Protein AF-A0A821IIU1-F1 (afdb_monomer_lite)

pLDDT: mean 93.03, std 4.67, range [69.81, 96.88]

Foldseek 3Di:
DDDPPVVVVVVVVVVVVVLVVVVVVVVVVCVPVVVVDDDPPPDDDPVVVSVVSD

Radius of gyration: 16.06 Å; chains: 1; bounding box: 32×17×48 Å

Sequence (54 aa):
MDMNWISFFGWILLPQVGGVLGGVVAAKQIKTWYDKLLKPAWHPPNAIFGPVWT

InterPro domains:
  IPR004307 TspO/MBR-related protein [PF03073] (12-54)
  IPR004307 TspO/MBR-related protein [PTHR10057] (4-54)
  IPR038330 TspO/MBR-related superfamily [G3DSA:1.20.1260.100] (1-54)

Structure (mmCIF, N/CA/C/O backbone):
data_AF-A0A821IIU1-F1
#
_entry.id   AF-A0A821IIU1-F1
#
loop_
_atom_site.group_PDB
_atom_site.id
_atom_site.type_symbol
_atom_site.label_atom_id
_atom_site.label_alt_id
_atom_site.label_comp_id
_atom_site.label_asym_id
_atom_site.label_entity_id
_atom_site.label_seq_id
_atom_site.pdbx_PDB_ins_code
_atom_site.Cartn_x
_atom_site.Cartn_y
_atom_site.Cartn_z
_atom_site.occupancy
_atom_site.B_iso_or_equiv
_atom_site.auth_seq_id
_atom_site.auth_comp_id
_atom_site.auth_asym_id
_atom_site.auth_atom_id
_atom_site.pdbx_PDB_model_num
ATOM 1 N N . MET A 1 1 ? 8.782 -1.460 -35.862 1.00 69.81 1 MET A N 1
ATOM 2 C CA . MET A 1 1 ? 8.279 -0.899 -34.592 1.00 69.81 1 MET A CA 1
ATOM 3 C C . MET A 1 1 ? 9.309 -1.274 -33.549 1.00 69.81 1 MET A C 1
ATOM 5 O O . MET A 1 1 ? 9.312 -2.421 -33.122 1.00 69.81 1 MET A O 1
ATOM 9 N N . ASP A 1 2 ? 10.225 -0.366 -33.224 1.00 82.62 2 ASP A N 1
ATOM 10 C CA . ASP A 1 2 ? 11.256 -0.644 -32.222 1.00 82.62 2 ASP A CA 1
ATOM 11 C C . ASP A 1 2 ? 10.691 -0.345 -30.833 1.00 82.62 2 ASP A C 1
ATOM 13 O O . ASP A 1 2 ? 10.072 0.697 -30.607 1.00 82.62 2 ASP A O 1
ATOM 17 N N . MET A 1 3 ? 10.849 -1.291 -29.909 1.00 84.06 3 MET A N 1
ATOM 18 C CA . MET A 1 3 ? 10.344 -1.160 -28.545 1.00 84.06 3 MET A CA 1
ATOM 19 C C . MET A 1 3 ? 11.168 -0.114 -27.789 1.00 84.06 3 MET A C 1
ATOM 21 O O . MET A 1 3 ? 12.373 -0.283 -27.593 1.00 84.06 3 MET A O 1
ATOM 25 N N . ASN A 1 4 ? 10.516 0.944 -27.303 1.00 93.94 4 ASN A N 1
ATOM 26 C CA . ASN A 1 4 ? 11.150 1.882 -26.382 1.00 93.94 4 ASN A CA 1
ATOM 27 C C . ASN A 1 4 ? 11.140 1.300 -24.961 1.00 93.94 4 ASN A C 1
ATOM 29 O O . ASN A 1 4 ? 10.199 1.493 -24.188 1.00 93.94 4 ASN A O 1
ATOM 33 N N . TRP A 1 5 ? 12.210 0.581 -24.627 1.00 93.94 5 TRP A N 1
ATOM 34 C CA . TRP A 1 5 ? 12.385 -0.081 -23.335 1.00 93.94 5 TRP A CA 1
ATOM 35 C C . TRP A 1 5 ? 12.344 0.877 -22.139 1.00 93.94 5 TRP A C 1
ATOM 37 O O . TRP A 1 5 ? 11.827 0.510 -21.087 1.00 93.94 5 TRP A O 1
ATOM 47 N N . ILE A 1 6 ? 12.829 2.113 -22.297 1.00 95.00 6 ILE A N 1
ATOM 48 C CA . ILE A 1 6 ? 12.815 3.117 -21.223 1.00 95.00 6 ILE A CA 1
ATOM 49 C C . ILE A 1 6 ? 11.373 3.492 -20.883 1.00 95.00 6 ILE A C 1
ATOM 51 O O . ILE A 1 6 ? 10.984 3.458 -19.716 1.00 95.00 6 ILE A O 1
ATOM 55 N N . SER A 1 7 ? 10.561 3.806 -21.895 1.00 93.06 7 SER A N 1
ATOM 56 C CA . SER A 1 7 ? 9.144 4.107 -21.688 1.00 93.06 7 SER A CA 1
ATOM 57 C C . SER A 1 7 ? 8.394 2.904 -21.118 1.00 93.06 7 SER A C 1
ATOM 59 O O . SER A 1 7 ? 7.622 3.072 -20.178 1.00 93.06 7 SER A O 1
ATOM 61 N N . PHE A 1 8 ? 8.650 1.697 -21.631 1.00 95.50 8 PHE A N 1
ATOM 62 C CA . PHE A 1 8 ? 8.012 0.467 -21.155 1.00 95.50 8 PHE A CA 1
ATOM 63 C C . PHE A 1 8 ? 8.211 0.255 -19.647 1.00 95.50 8 PHE A C 1
ATOM 65 O O . PHE A 1 8 ? 7.236 0.145 -18.904 1.00 95.50 8 PHE A O 1
ATOM 72 N N . PHE A 1 9 ? 9.460 0.272 -19.173 1.00 96.88 9 PHE A N 1
ATOM 73 C CA . PHE A 1 9 ? 9.735 0.107 -17.744 1.00 96.88 9 PHE A CA 1
ATOM 74 C C . PHE A 1 9 ? 9.289 1.312 -16.917 1.00 96.88 9 PHE A C 1
ATOM 76 O O . PHE A 1 9 ? 8.804 1.124 -15.804 1.00 96.88 9 PHE A O 1
ATOM 83 N N . GLY A 1 10 ? 9.391 2.531 -17.452 1.00 96.44 10 GLY A N 1
ATOM 84 C CA . GLY A 1 10 ? 8.905 3.733 -16.776 1.00 96.44 10 GLY A CA 1
ATOM 85 C C . GLY A 1 10 ? 7.422 3.630 -16.415 1.00 96.44 10 GLY A C 1
ATOM 86 O O . GLY A 1 10 ? 7.051 3.866 -15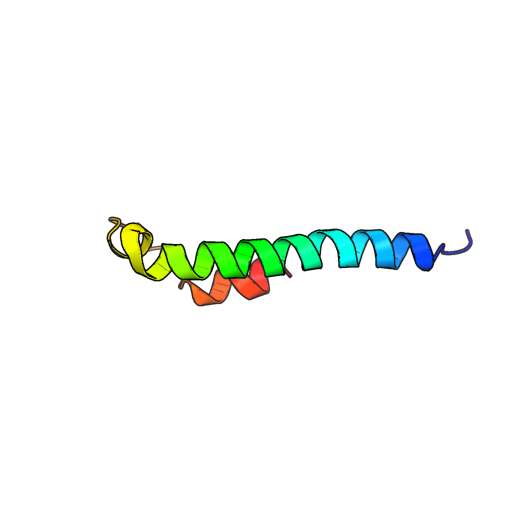.265 1.00 96.44 10 GLY A O 1
ATOM 87 N N . TRP A 1 11 ? 6.589 3.194 -17.363 1.00 96.0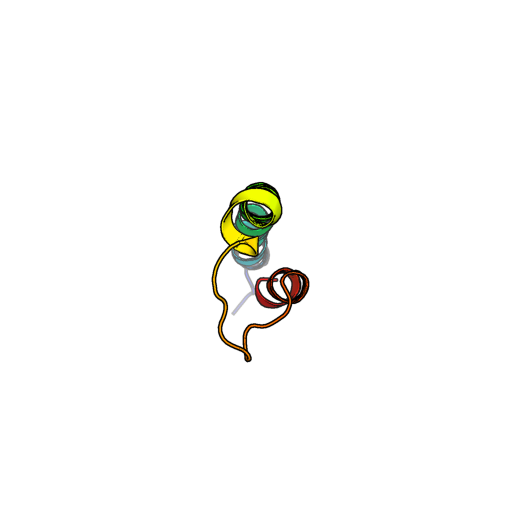0 11 TRP A N 1
ATOM 88 C CA . TRP A 1 11 ? 5.146 3.041 -17.155 1.00 96.00 11 TRP A CA 1
ATOM 89 C C . TRP A 1 11 ? 4.764 1.879 -16.232 1.00 96.00 11 TRP A C 1
ATOM 91 O O . TRP A 1 11 ? 3.704 1.935 -15.616 1.00 96.00 11 TRP A O 1
ATOM 101 N N . ILE A 1 12 ? 5.617 0.862 -16.087 1.00 95.50 12 ILE A N 1
ATOM 102 C CA . ILE A 1 12 ? 5.400 -0.242 -15.139 1.00 95.50 12 ILE A CA 1
ATOM 103 C C . ILE A 1 12 ? 5.852 0.148 -13.728 1.00 95.50 12 ILE A C 1
ATOM 105 O O . ILE A 1 12 ? 5.138 -0.088 -12.758 1.00 95.50 12 ILE A O 1
ATOM 109 N N . LEU A 1 13 ? 7.032 0.754 -13.589 1.00 96.44 13 LEU A N 1
ATOM 110 C CA . LEU A 1 13 ? 7.635 1.020 -12.281 1.00 96.44 13 LEU A CA 1
ATOM 111 C C . LEU A 1 13 ? 6.958 2.176 -11.541 1.00 96.44 13 LEU A C 1
ATOM 113 O O . LEU A 1 13 ? 6.811 2.109 -10.322 1.00 96.44 13 LEU A O 1
ATOM 117 N N . LEU A 1 14 ? 6.516 3.216 -12.255 1.00 96.06 14 LEU A N 1
ATOM 118 C CA . LEU A 1 14 ? 5.833 4.370 -11.658 1.00 96.06 14 LEU A CA 1
ATOM 119 C C . LEU A 1 14 ? 4.637 3.983 -10.765 1.00 96.06 14 LEU A C 1
ATOM 121 O O . LEU A 1 14 ? 4.638 4.359 -9.588 1.00 96.06 14 LEU A O 1
ATOM 125 N N . PRO A 1 15 ? 3.632 3.228 -11.254 1.00 95.31 15 PRO A N 1
ATOM 126 C CA . PRO A 1 15 ? 2.500 2.832 -10.423 1.00 95.31 15 PRO A CA 1
ATOM 127 C C . PRO A 1 15 ? 2.896 1.862 -9.305 1.00 95.31 15 PRO A C 1
ATOM 129 O O . PRO A 1 15 ? 2.322 1.949 -8.225 1.00 95.31 15 PRO A O 1
ATOM 132 N N . GLN A 1 16 ? 3.902 1.002 -9.502 1.00 95.38 16 GLN A N 1
ATOM 133 C CA . GLN A 1 16 ? 4.379 0.078 -8.461 1.00 95.38 16 GLN A CA 1
ATOM 134 C C . GLN A 1 16 ? 4.999 0.829 -7.277 1.00 95.38 16 GLN A C 1
ATOM 136 O O . GLN A 1 16 ? 4.710 0.521 -6.123 1.00 95.38 16 GLN A O 1
ATOM 141 N N . VAL A 1 17 ? 5.793 1.873 -7.540 1.00 96.06 17 VAL A N 1
ATOM 142 C CA . VAL A 1 17 ? 6.333 2.742 -6.480 1.00 96.06 17 VAL A CA 1
ATOM 143 C C . VAL A 1 17 ? 5.197 3.419 -5.711 1.00 96.06 17 VAL A C 1
ATOM 145 O O . VAL A 1 17 ? 5.193 3.409 -4.478 1.00 96.06 17 VAL A O 1
ATOM 148 N N . GLY A 1 18 ? 4.202 3.955 -6.422 1.00 95.56 18 GLY A N 1
ATOM 149 C CA . GLY A 1 18 ? 3.005 4.522 -5.799 1.00 95.56 18 GLY A CA 1
ATOM 150 C C . GLY A 1 18 ? 2.235 3.496 -4.961 1.00 95.56 18 GLY A C 1
ATOM 151 O O . GLY A 1 18 ? 1.856 3.788 -3.826 1.00 95.56 18 GLY A O 1
ATOM 152 N N . GLY A 1 19 ? 2.065 2.281 -5.483 1.00 94.62 19 GLY A N 1
ATOM 153 C CA . GLY A 1 19 ? 1.393 1.164 -4.823 1.00 94.62 19 GLY A CA 1
ATOM 154 C C . GLY A 1 19 ? 2.095 0.724 -3.541 1.00 94.62 19 GLY A C 1
ATOM 155 O O . GLY A 1 19 ? 1.439 0.563 -2.514 1.00 94.62 1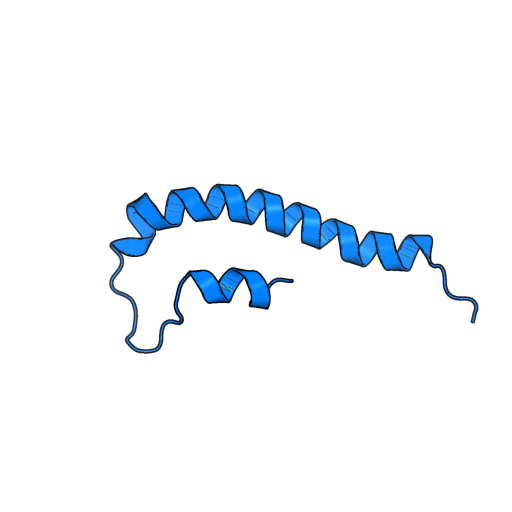9 GLY A O 1
ATOM 156 N N . VAL A 1 20 ? 3.426 0.619 -3.548 1.00 94.50 20 VAL A N 1
ATOM 157 C CA . VAL A 1 20 ? 4.212 0.281 -2.350 1.00 94.50 20 VAL A CA 1
ATOM 158 C C . VAL A 1 20 ? 4.085 1.374 -1.290 1.00 94.50 20 VAL A C 1
ATOM 160 O O . VAL A 1 20 ? 3.766 1.078 -0.136 1.00 94.50 20 VAL A O 1
ATOM 163 N N . LEU A 1 21 ? 4.282 2.642 -1.662 1.00 95.50 21 LEU A N 1
ATOM 164 C CA . LEU A 1 21 ? 4.199 3.759 -0.715 1.00 95.50 21 LEU A CA 1
ATOM 165 C C . LEU A 1 21 ? 2.788 3.896 -0.125 1.00 95.50 21 LEU A C 1
ATOM 167 O O . LEU A 1 21 ? 2.628 3.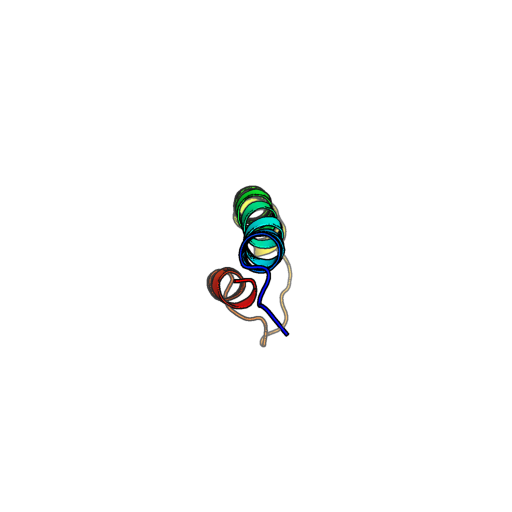991 1.095 1.00 95.50 21 LEU A O 1
ATOM 171 N N . GLY A 1 22 ? 1.763 3.849 -0.978 1.00 93.88 22 GLY A N 1
ATOM 172 C CA . GLY A 1 22 ? 0.363 3.871 -0.560 1.00 93.88 22 GLY A CA 1
ATOM 173 C C . GLY A 1 22 ? -0.001 2.661 0.299 1.00 93.88 22 GLY A C 1
ATOM 174 O O . GLY A 1 22 ? -0.651 2.812 1.335 1.00 93.88 22 GLY A O 1
ATOM 175 N N . GLY A 1 23 ? 0.491 1.475 -0.063 1.00 93.81 23 GLY A N 1
ATOM 176 C CA . GLY A 1 23 ? 0.293 0.230 0.674 1.00 93.81 23 GLY A CA 1
ATOM 177 C C . GLY A 1 23 ? 0.859 0.281 2.092 1.00 93.81 23 GLY A C 1
ATOM 178 O O . GLY A 1 23 ? 0.185 -0.136 3.032 1.00 93.81 23 GLY A O 1
ATOM 179 N N . VAL A 1 24 ? 2.043 0.870 2.292 1.00 93.44 24 VAL A N 1
ATOM 180 C CA . VAL A 1 24 ? 2.639 1.059 3.631 1.00 93.44 24 VAL A CA 1
ATOM 181 C C . VAL A 1 24 ? 1.772 1.966 4.509 1.00 93.44 24 VAL A C 1
ATOM 183 O O . VAL A 1 24 ? 1.594 1.697 5.702 1.00 93.44 24 VAL A O 1
ATOM 186 N N . VAL A 1 25 ? 1.214 3.036 3.938 1.00 94.81 25 VAL A N 1
ATOM 187 C CA . VAL A 1 25 ? 0.300 3.936 4.657 1.00 94.81 25 VAL A CA 1
ATOM 188 C C . VAL A 1 25 ? -1.011 3.215 4.983 1.00 94.81 25 VAL A C 1
ATOM 190 O O . VAL A 1 25 ? -1.451 3.241 6.136 1.00 94.81 25 VAL A O 1
ATOM 193 N N . ALA A 1 26 ? -1.599 2.517 4.010 1.00 93.38 26 ALA A N 1
ATOM 194 C CA . ALA A 1 26 ? -2.847 1.773 4.167 1.00 93.38 26 ALA A CA 1
ATOM 195 C C . ALA A 1 26 ? -2.724 0.624 5.181 1.00 93.38 26 ALA A C 1
ATOM 197 O O . ALA A 1 26 ? -3.616 0.440 6.007 1.00 93.38 26 ALA A O 1
ATOM 198 N N . ALA A 1 27 ? -1.595 -0.090 5.212 1.00 92.69 27 ALA A N 1
ATOM 199 C CA . ALA A 1 27 ? -1.351 -1.191 6.145 1.00 92.69 27 ALA A CA 1
ATOM 200 C C . ALA A 1 27 ? -1.452 -0.767 7.620 1.00 92.69 27 ALA A C 1
ATOM 202 O O . ALA A 1 27 ? -1.885 -1.551 8.468 1.00 92.69 27 ALA A O 1
ATOM 203 N N . LYS A 1 28 ? -1.105 0.488 7.938 1.00 94.81 28 LYS A N 1
ATOM 204 C CA . LYS A 1 28 ? -1.296 1.056 9.283 1.00 94.81 28 LYS A CA 1
ATOM 205 C C . LYS A 1 28 ? -2.775 1.275 9.598 1.00 94.81 28 LYS A C 1
ATOM 207 O O . LYS A 1 28 ? -3.196 1.032 10.723 1.00 94.81 28 LYS A O 1
ATOM 212 N N . GLN A 1 29 ? -3.553 1.700 8.605 1.00 95.06 29 GLN A N 1
ATOM 213 C CA . GLN A 1 29 ? -4.987 1.965 8.737 1.00 95.06 29 GLN A CA 1
ATOM 214 C C . GLN A 1 29 ? -5.827 0.685 8.830 1.00 95.06 29 GLN A C 1
ATOM 216 O O . GLN A 1 29 ? -6.871 0.675 9.486 1.00 95.06 29 GLN A O 1
ATOM 221 N N . ILE A 1 30 ? -5.337 -0.414 8.241 1.00 94.50 30 ILE A N 1
ATOM 222 C CA . ILE A 1 30 ? -5.955 -1.740 8.359 1.00 94.50 30 ILE A CA 1
ATOM 223 C C . ILE A 1 30 ? -6.153 -2.115 9.836 1.00 94.50 30 ILE A C 1
ATOM 225 O O . ILE A 1 30 ? -7.260 -2.450 10.255 1.00 94.50 30 ILE A O 1
ATOM 229 N N . LYS A 1 31 ? -5.093 -1.952 10.639 1.00 91.12 31 LYS A N 1
ATOM 230 C CA . LYS A 1 31 ? -5.059 -2.330 12.060 1.00 91.12 31 LYS A CA 1
ATOM 231 C C . LYS A 1 31 ? -5.819 -1.377 12.992 1.00 91.12 31 LYS A C 1
ATOM 233 O O . LYS A 1 31 ? -5.926 -1.668 14.181 1.00 91.12 31 LYS A O 1
ATOM 238 N N . THR A 1 32 ? -6.297 -0.226 12.507 1.00 95.31 32 THR A N 1
ATOM 239 C CA . THR A 1 32 ? -6.925 0.801 13.356 1.00 95.31 32 THR A CA 1
ATOM 240 C C . THR A 1 32 ? -8.445 0.807 13.228 1.00 95.31 32 THR A C 1
ATOM 242 O O . THR A 1 32 ? -9.139 0.408 14.166 1.00 95.31 32 THR A O 1
ATOM 245 N N . TRP A 1 33 ? -8.974 1.275 12.100 1.00 95.44 33 TRP A N 1
ATOM 246 C CA . TRP A 1 33 ? -10.415 1.438 11.883 1.00 95.44 33 TRP A CA 1
ATOM 247 C C . TRP A 1 33 ? -10.983 0.397 10.923 1.00 95.44 33 TRP A C 1
ATOM 249 O O . TRP A 1 33 ? -12.105 -0.060 11.119 1.00 95.44 33 TRP A O 1
ATOM 259 N N . TYR A 1 34 ? -10.214 -0.011 9.915 1.00 95.06 34 TYR A N 1
ATOM 260 C CA . TYR A 1 34 ? -10.716 -0.868 8.843 1.00 95.06 34 TYR A CA 1
ATOM 261 C C . TYR A 1 34 ? -11.091 -2.269 9.341 1.00 95.06 34 TYR A C 1
ATOM 263 O O . TYR A 1 34 ? -12.127 -2.807 8.954 1.00 95.06 34 TYR A O 1
ATOM 271 N N . ASP A 1 35 ? -10.312 -2.849 10.258 1.00 93.94 35 ASP A N 1
ATOM 272 C CA . ASP A 1 35 ? -10.646 -4.146 10.858 1.00 93.94 35 ASP A CA 1
ATOM 273 C C . ASP A 1 35 ? -11.864 -4.122 11.787 1.00 93.94 35 ASP A C 1
ATOM 275 O O . ASP A 1 35 ? -12.420 -5.179 12.073 1.00 93.94 35 ASP A O 1
ATOM 279 N N . LYS A 1 36 ? -12.335 -2.938 12.191 1.00 96.25 36 LYS A N 1
ATOM 280 C CA . LYS A 1 36 ? -13.536 -2.780 13.025 1.00 96.25 36 LYS A CA 1
ATOM 281 C C . LYS A 1 36 ? -14.825 -2.646 12.212 1.00 96.25 36 LYS A C 1
ATOM 283 O O . LYS A 1 36 ? -15.904 -2.590 12.796 1.00 96.25 36 LYS A O 1
ATOM 288 N N . LEU A 1 37 ? -14.731 -2.554 10.886 1.00 96.12 37 LEU A N 1
ATOM 289 C CA . LEU A 1 37 ? -15.903 -2.454 10.023 1.00 96.12 37 LEU A CA 1
ATOM 290 C C . LEU A 1 37 ? -16.685 -3.768 9.981 1.00 96.12 37 LEU A C 1
ATOM 292 O O . LEU A 1 37 ? -16.111 -4.855 10.017 1.00 96.12 37 LEU A O 1
ATOM 296 N N . LEU A 1 38 ? -18.002 -3.655 9.806 1.00 96.88 38 LEU A N 1
ATOM 297 C CA . LEU A 1 38 ? -18.836 -4.779 9.395 1.00 96.88 38 LEU A CA 1
ATOM 298 C C . LEU A 1 38 ? -18.553 -5.069 7.919 1.00 96.88 38 LEU A C 1
ATOM 300 O O . LEU A 1 38 ? -18.938 -4.300 7.039 1.00 96.88 38 LEU A O 1
ATOM 304 N N . LYS A 1 39 ? -17.835 -6.160 7.659 1.00 95.00 39 LYS A N 1
ATOM 305 C CA . LYS A 1 39 ? -17.440 -6.580 6.311 1.00 95.00 39 LYS A CA 1
ATOM 306 C C . LYS A 1 39 ? -18.424 -7.647 5.800 1.00 95.00 39 LYS A C 1
ATOM 308 O O . LYS A 1 39 ? -18.885 -8.466 6.598 1.00 95.00 39 LYS A O 1
ATOM 313 N N . PRO A 1 40 ? -18.772 -7.658 4.501 1.00 96.19 40 PRO A N 1
ATOM 314 C CA . PRO A 1 40 ? -19.614 -8.710 3.942 1.00 96.19 40 PRO A CA 1
ATOM 315 C C . PRO A 1 40 ? -18.891 -10.062 4.000 1.00 96.19 40 PRO A C 1
ATOM 317 O O . PRO A 1 40 ? -17.670 -10.110 3.897 1.00 96.19 40 PRO A O 1
ATOM 320 N N . ALA A 1 41 ? -19.633 -11.169 4.091 1.00 96.38 41 ALA A N 1
ATOM 321 C CA . ALA A 1 41 ? -19.053 -12.511 4.248 1.00 96.38 41 ALA A CA 1
ATOM 322 C C . ALA A 1 41 ? -18.113 -12.939 3.099 1.00 96.38 41 ALA A C 1
ATOM 324 O O . ALA A 1 41 ? -17.266 -13.803 3.284 1.00 96.38 41 ALA A O 1
ATOM 325 N N . TRP A 1 42 ? -18.246 -12.327 1.920 1.00 95.06 42 TRP A N 1
ATOM 326 C CA . TRP A 1 42 ? -17.423 -12.594 0.735 1.00 95.06 42 TRP A CA 1
ATOM 327 C C . TRP A 1 42 ? -16.175 -11.703 0.633 1.00 95.06 42 T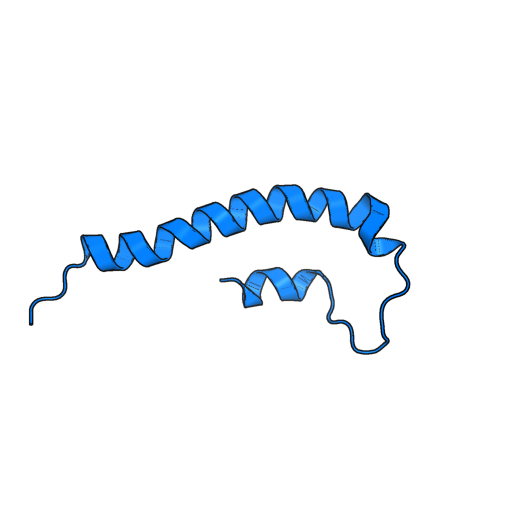RP A C 1
ATOM 329 O O . TRP A 1 42 ? -15.470 -11.746 -0.374 1.00 95.06 42 TRP A O 1
ATOM 339 N N . HIS A 1 43 ? -15.898 -10.869 1.637 1.00 94.62 43 HIS A N 1
ATOM 340 C CA . HIS A 1 43 ? -14.720 -10.011 1.618 1.00 94.62 43 HIS A CA 1
ATOM 341 C C . HIS A 1 43 ? -13.421 -10.844 1.605 1.00 94.62 43 HIS A C 1
ATOM 343 O O . HIS A 1 43 ? -13.246 -11.736 2.439 1.00 94.62 43 HIS A O 1
ATOM 349 N N . PRO A 1 44 ? -12.487 -10.574 0.681 1.00 92.69 44 PRO A N 1
ATOM 350 C CA . PRO A 1 44 ? -11.237 -11.311 0.644 1.00 92.69 44 PRO A CA 1
ATOM 351 C C . PRO A 1 44 ? -10.325 -10.919 1.823 1.00 92.69 44 PRO A C 1
ATOM 353 O O . PRO A 1 44 ? -10.386 -9.786 2.318 1.00 92.69 44 PRO A O 1
ATOM 356 N N . PRO A 1 45 ? -9.439 -11.830 2.267 1.00 93.00 45 PRO A N 1
ATOM 357 C CA . PRO A 1 45 ? -8.420 -11.532 3.266 1.00 93.00 45 PRO A CA 1
ATOM 358 C C . PRO A 1 45 ? -7.527 -10.342 2.885 1.00 93.00 45 PRO A C 1
ATOM 360 O O . PRO A 1 45 ? -7.094 -10.216 1.740 1.00 93.00 45 PRO A O 1
ATOM 363 N N . ASN A 1 46 ? -7.157 -9.523 3.878 1.00 91.62 46 ASN A N 1
ATOM 364 C CA . ASN A 1 46 ? -6.383 -8.288 3.678 1.00 91.62 46 ASN A CA 1
ATOM 365 C C . ASN A 1 46 ? -5.053 -8.502 2.921 1.00 91.62 46 ASN A C 1
ATOM 367 O O . ASN A 1 46 ? -4.622 -7.629 2.174 1.00 91.62 46 ASN A O 1
ATOM 371 N N . ALA A 1 47 ? -4.407 -9.660 3.091 1.00 89.38 47 ALA A N 1
ATOM 372 C CA . ALA A 1 47 ? -3.132 -9.974 2.444 1.00 89.38 47 ALA A CA 1
ATOM 373 C C . ALA A 1 47 ? -3.238 -10.162 0.918 1.00 89.38 47 ALA A C 1
ATOM 375 O O . ALA A 1 47 ? -2.251 -9.963 0.216 1.00 89.38 47 ALA A O 1
ATOM 376 N N . ILE A 1 48 ? -4.421 -10.511 0.397 1.00 92.88 48 ILE A N 1
ATOM 377 C CA . ILE A 1 48 ? -4.624 -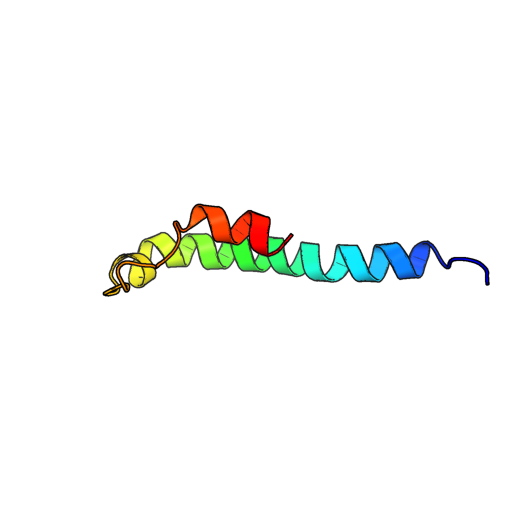10.782 -1.037 1.00 92.88 48 ILE A CA 1
ATOM 378 C C . ILE A 1 48 ? -4.629 -9.486 -1.856 1.00 92.88 48 ILE A C 1
ATOM 380 O O . ILE A 1 48 ? -4.275 -9.500 -3.031 1.00 92.88 48 ILE A O 1
ATOM 384 N N . PHE A 1 49 ? -4.952 -8.345 -1.241 1.00 88.94 49 PHE A N 1
ATOM 385 C CA . PHE A 1 49 ? -4.943 -7.065 -1.947 1.00 88.94 49 PHE A CA 1
ATOM 386 C C . PHE A 1 49 ? -3.550 -6.661 -2.442 1.00 88.94 49 PHE A C 1
ATOM 388 O O . PHE A 1 49 ? -3.470 -5.972 -3.446 1.00 88.94 49 PHE A O 1
ATOM 395 N N . GLY A 1 50 ? -2.461 -7.097 -1.798 1.00 88.81 50 GLY A N 1
ATOM 396 C CA . GLY A 1 50 ? -1.103 -6.798 -2.269 1.00 88.81 50 GLY A CA 1
ATOM 397 C C . GLY A 1 50 ? -0.842 -7.360 -3.675 1.00 88.81 50 GLY A C 1
ATOM 398 O O . GLY A 1 50 ? -0.682 -6.578 -4.604 1.00 88.81 50 GLY A O 1
ATOM 399 N N . PRO A 1 51 ? -0.876 -8.694 -3.857 1.00 89.62 51 PRO A N 1
ATOM 400 C CA . PRO A 1 51 ? -0.667 -9.331 -5.161 1.00 89.62 51 PRO A CA 1
ATOM 401 C C . PRO A 1 51 ? -1.672 -8.942 -6.252 1.00 89.62 51 PRO A C 1
ATOM 403 O O . PRO A 1 51 ? -1.353 -9.048 -7.424 1.00 89.62 51 PRO A O 1
ATOM 406 N N . VAL A 1 52 ? -2.890 -8.517 -5.896 1.00 92.81 52 VAL A N 1
ATOM 407 C CA . VAL A 1 52 ? -3.897 -8.069 -6.879 1.00 92.81 52 VAL A CA 1
ATOM 408 C C . VAL A 1 52 ? -3.508 -6.743 -7.540 1.00 92.81 52 VAL A C 1
ATOM 410 O O . VAL A 1 52 ? -3.920 -6.475 -8.666 1.00 92.81 52 VAL A O 1
ATOM 413 N N . TRP A 1 53 ? -2.728 -5.914 -6.847 1.00 86.44 53 TRP A N 1
ATOM 414 C CA . TRP A 1 53 ? -2.320 -4.589 -7.313 1.00 86.44 53 TRP A CA 1
ATOM 415 C C . TRP A 1 53 ? -0.874 -4.536 -7.830 1.00 86.44 53 TRP A C 1
ATOM 417 O O . TRP A 1 53 ? -0.358 -3.439 -8.050 1.00 86.44 53 TRP A O 1
ATOM 427 N N . THR A 1 54 ? -0.230 -5.688 -8.045 1.00 81.50 54 THR A N 1
ATOM 428 C CA . THR A 1 54 ? 1.135 -5.801 -8.583 1.00 81.50 54 THR A CA 1
ATOM 429 C C . THR A 1 54 ? 1.145 -6.635 -9.850 1.00 81.50 54 THR A C 1
ATOM 431 O O . THR A 1 54 ? 1.813 -6.172 -10.801 1.00 81.50 54 THR A O 1
#

Organism: NCBI:txid392032

Secondary structure (DSSP, 8-state):
----HHHHHHHHHHHHHHHHHHHHHHHHHHTTTGGGS---TTPPPGGGHHHHT-